Protein AF-A0A424Y1W7-F1 (afdb_monomer_lite)

Radius of gyration: 11.61 Å; chains: 1; bounding box: 25×32×29 Å

Secondary structure (DSSP, 8-state):
--PPP--TTSBHHHHHHHHHHTT-EEEEEE-S------GGGEEEEEEEEETTTTEEEEEEEE-

pLDDT: mean 79.83, std 13.91, range [42.81, 90.94]

Foldseek 3Di:
DPDPDDQAFHQPVVVVVVCVVVVFAEDEDEPDDDDPDDSRQKGFNDWDQDPVVRYIYTYIDGD

Sequence (63 aa):
MLMEPDVTGYPIDAAISILINHSYKYRITETASHRKTTYDRCRVVRQRYNNTDNVFELTVSYF

Structure (mmCIF, N/CA/C/O backbone):
data_AF-A0A424Y1W7-F1
#
_entry.id   AF-A0A424Y1W7-F1
#
loop_
_atom_site.group_PDB
_atom_site.id
_atom_site.type_symbol
_atom_site.label_atom_id
_atom_site.label_alt_id
_atom_site.label_comp_id
_atom_site.label_asym_id
_atom_site.label_entity_id
_atom_site.label_seq_id
_atom_site.pdbx_PDB_ins_code
_atom_site.Cartn_x
_atom_site.Cartn_y
_atom_site.Cartn_z
_atom_site.occupancy
_atom_site.B_iso_or_equiv
_ato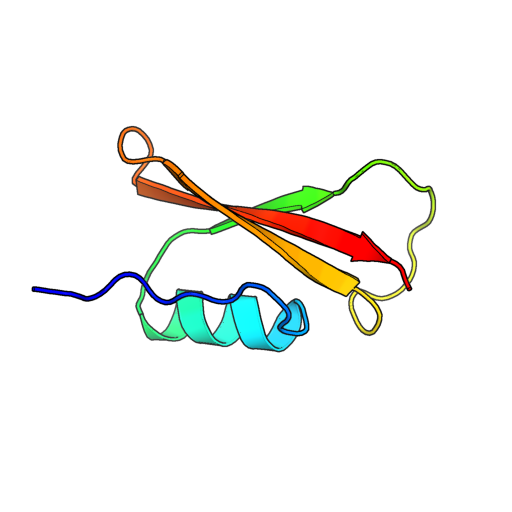m_site.auth_seq_id
_atom_site.auth_comp_id
_atom_site.auth_asym_id
_atom_site.auth_atom_id
_atom_site.pdbx_PDB_model_num
ATOM 1 N N . MET A 1 1 ? -9.804 -17.109 7.809 1.00 42.81 1 MET A N 1
ATOM 2 C CA . MET A 1 1 ? -8.710 -16.136 8.013 1.00 42.81 1 MET A CA 1
ATOM 3 C C . MET A 1 1 ? -8.555 -15.370 6.712 1.00 42.81 1 MET A C 1
ATOM 5 O O . MET A 1 1 ? -8.299 -16.010 5.702 1.00 42.81 1 MET A O 1
ATOM 9 N N . LEU A 1 2 ? -8.819 -14.061 6.699 1.00 55.44 2 LEU A N 1
ATOM 10 C CA . LEU A 1 2 ? -8.499 -13.219 5.542 1.00 55.44 2 LEU A CA 1
ATOM 11 C C . LEU A 1 2 ? -6.986 -13.012 5.566 1.00 55.44 2 LEU A C 1
ATOM 13 O O . LEU A 1 2 ? -6.463 -12.430 6.511 1.00 55.44 2 LEU A O 1
ATOM 17 N N . MET A 1 3 ? -6.293 -13.601 4.600 1.00 70.44 3 MET A N 1
ATOM 18 C CA . MET A 1 3 ? -4.851 -13.461 4.452 1.00 70.44 3 MET A CA 1
ATOM 19 C C . MET A 1 3 ? -4.577 -12.032 3.973 1.00 70.44 3 MET A C 1
ATOM 21 O O . MET A 1 3 ? -5.165 -11.605 2.979 1.00 70.44 3 MET A O 1
ATOM 25 N N . GLU A 1 4 ? -3.767 -11.275 4.713 1.00 77.88 4 GLU A N 1
ATOM 26 C CA . GLU A 1 4 ? -3.410 -9.906 4.333 1.00 77.88 4 GLU A CA 1
ATOM 27 C C . GLU A 1 4 ? -2.731 -9.929 2.951 1.00 77.88 4 GLU A C 1
ATOM 29 O O . GLU A 1 4 ? -1.779 -10.691 2.762 1.00 77.88 4 GLU A O 1
ATOM 34 N N . PRO A 1 5 ? -3.215 -9.153 1.963 1.00 82.31 5 PRO A N 1
ATOM 35 C CA . PRO A 1 5 ? -2.630 -9.160 0.629 1.00 82.31 5 PRO A CA 1
ATOM 36 C C . PRO A 1 5 ? -1.265 -8.472 0.660 1.00 82.31 5 PRO A C 1
ATOM 38 O O . PRO A 1 5 ? -1.195 -7.290 0.983 1.00 82.31 5 PRO A O 1
ATOM 41 N N . ASP A 1 6 ? -0.187 -9.177 0.314 1.00 87.56 6 ASP A N 1
ATOM 42 C CA . ASP A 1 6 ? 1.130 -8.557 0.128 1.00 87.56 6 ASP A CA 1
ATOM 43 C C . ASP A 1 6 ? 1.230 -7.957 -1.280 1.00 87.56 6 ASP A C 1
ATOM 45 O O . ASP A 1 6 ? 1.180 -8.663 -2.288 1.00 87.56 6 ASP A O 1
ATOM 49 N N . VAL A 1 7 ? 1.339 -6.631 -1.339 1.00 89.06 7 VAL A N 1
ATOM 50 C CA . VAL A 1 7 ? 1.456 -5.842 -2.572 1.00 89.06 7 VAL A CA 1
ATOM 51 C C . VAL A 1 7 ? 2.846 -5.219 -2.718 1.00 89.06 7 VAL A C 1
ATOM 53 O O . VAL A 1 7 ? 3.058 -4.332 -3.545 1.00 89.06 7 VAL A O 1
ATOM 56 N N . THR A 1 8 ? 3.825 -5.695 -1.946 1.00 90.31 8 THR 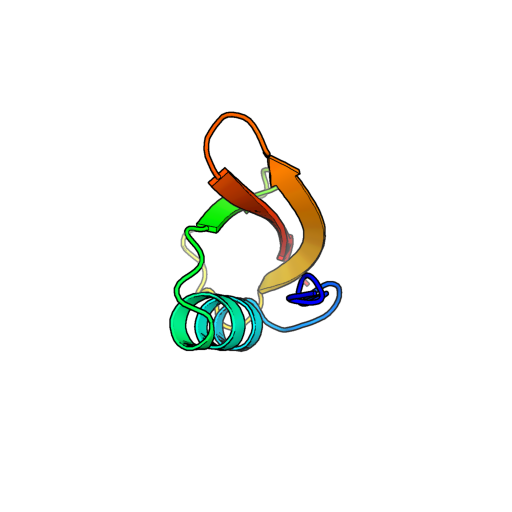A N 1
ATOM 57 C CA . THR A 1 8 ? 5.224 -5.276 -2.060 1.00 90.31 8 THR A CA 1
ATOM 58 C C . THR A 1 8 ? 5.788 -5.644 -3.441 1.00 90.31 8 THR A C 1
ATOM 60 O O . THR A 1 8 ? 5.619 -6.754 -3.934 1.00 90.31 8 THR A O 1
ATOM 63 N N . GLY A 1 9 ? 6.450 -4.695 -4.103 1.00 86.56 9 GLY A N 1
ATOM 64 C CA . GLY A 1 9 ? 7.016 -4.837 -5.449 1.00 86.56 9 GLY A CA 1
ATOM 65 C C . GLY A 1 9 ? 6.046 -4.530 -6.594 1.00 86.56 9 GLY A C 1
ATOM 66 O O . GLY A 1 9 ? 6.495 -4.330 -7.727 1.00 86.56 9 GLY A O 1
ATOM 67 N N . TYR A 1 10 ? 4.742 -4.433 -6.320 1.00 89.19 10 TYR A N 1
ATOM 68 C CA . TYR A 1 10 ? 3.744 -4.112 -7.336 1.00 89.19 10 TYR A CA 1
ATOM 69 C C . TYR A 1 10 ? 3.763 -2.620 -7.705 1.00 89.19 10 TYR A C 1
ATOM 71 O O . TYR A 1 10 ? 4.111 -1.770 -6.872 1.00 89.19 10 TYR A O 1
ATOM 79 N N . PRO A 1 11 ? 3.359 -2.273 -8.942 1.00 88.50 11 PRO A N 1
ATOM 80 C CA . PRO A 1 11 ? 2.970 -0.911 -9.286 1.00 88.50 11 PRO A CA 1
ATOM 81 C C . PRO A 1 11 ? 1.871 -0.415 -8.350 1.00 88.50 11 PRO A C 1
ATOM 83 O O . PRO A 1 11 ? 0.998 -1.188 -7.943 1.00 88.50 11 PRO A O 1
ATOM 86 N N . ILE A 1 12 ? 1.893 0.876 -8.033 1.00 86.19 12 ILE A N 1
ATOM 87 C CA . ILE A 1 12 ? 0.947 1.455 -7.078 1.00 86.19 12 ILE A CA 1
ATOM 88 C C . ILE A 1 12 ? -0.518 1.267 -7.506 1.00 86.19 12 ILE A C 1
ATOM 90 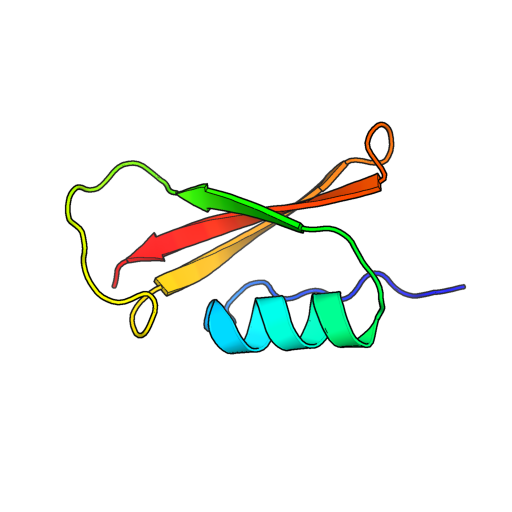O O . ILE A 1 12 ? -1.343 0.904 -6.673 1.00 86.19 12 ILE A O 1
ATOM 94 N N . ASP A 1 13 ? -0.838 1.400 -8.795 1.00 87.25 13 ASP A N 1
ATOM 95 C CA . ASP A 1 13 ? -2.192 1.185 -9.323 1.00 87.25 13 ASP A CA 1
ATOM 96 C C . ASP A 1 13 ? -2.695 -0.249 -9.103 1.00 87.25 13 ASP A C 1
ATOM 98 O O . ASP A 1 13 ? -3.843 -0.467 -8.699 1.00 87.25 13 ASP A O 1
ATOM 102 N N . ALA A 1 14 ? -1.821 -1.239 -9.306 1.00 89.69 14 ALA A N 1
ATOM 103 C CA . ALA A 1 14 ? -2.145 -2.642 -9.061 1.00 89.69 14 ALA A CA 1
ATOM 104 C C . ALA A 1 14 ? -2.332 -2.909 -7.559 1.00 89.69 14 ALA A C 1
ATOM 106 O O . ALA A 1 14 ? -3.306 -3.547 -7.160 1.00 89.69 14 ALA A O 1
ATOM 107 N N . ALA A 1 15 ? -1.442 -2.367 -6.723 1.00 89.19 15 ALA A N 1
ATOM 108 C CA . ALA A 1 15 ? -1.515 -2.471 -5.269 1.00 89.19 15 ALA A CA 1
ATOM 109 C C . ALA A 1 15 ? -2.823 -1.881 -4.711 1.00 89.19 15 ALA A C 1
ATOM 111 O O . ALA A 1 15 ? -3.516 -2.523 -3.922 1.00 89.19 15 ALA A O 1
ATOM 112 N N . ILE A 1 16 ? -3.198 -0.685 -5.170 1.00 88.19 16 ILE A N 1
ATOM 113 C CA . ILE A 1 16 ? -4.454 -0.022 -4.803 1.00 88.19 16 ILE A CA 1
ATOM 114 C C . ILE A 1 16 ? -5.654 -0.860 -5.246 1.00 88.19 16 ILE A C 1
ATOM 116 O O . ILE A 1 16 ? -6.567 -1.078 -4.453 1.00 88.19 16 ILE A O 1
ATOM 120 N N . SER A 1 17 ? -5.643 -1.369 -6.481 1.00 90.94 17 SER A N 1
ATOM 121 C CA . SER A 1 17 ? -6.739 -2.192 -7.007 1.00 90.94 17 SER A CA 1
ATOM 122 C C . SER A 1 17 ? -6.976 -3.442 -6.157 1.00 90.94 17 SER A C 1
ATOM 124 O O . SER A 1 17 ? -8.123 -3.773 -5.863 1.00 90.94 17 SER A O 1
ATOM 126 N N . ILE A 1 18 ? -5.905 -4.098 -5.697 1.00 90.62 18 ILE A N 1
ATOM 127 C CA . ILE A 1 18 ? -5.991 -5.251 -4.791 1.00 90.62 18 ILE A CA 1
ATOM 128 C C . ILE A 1 18 ? -6.616 -4.832 -3.454 1.00 90.62 18 ILE A C 1
ATOM 130 O O . ILE A 1 18 ? -7.568 -5.460 -2.996 1.00 90.62 18 ILE A O 1
ATOM 134 N N . LEU A 1 19 ? -6.140 -3.747 -2.841 1.00 88.69 19 LEU A N 1
ATOM 135 C CA . LEU A 1 19 ? -6.661 -3.294 -1.547 1.00 88.69 19 LEU A CA 1
ATOM 136 C C . LEU A 1 19 ? -8.139 -2.887 -1.626 1.00 88.69 19 LEU A C 1
ATOM 138 O O . LEU A 1 19 ? -8.922 -3.287 -0.765 1.00 88.69 19 LEU A O 1
ATOM 142 N N . ILE A 1 20 ? -8.543 -2.180 -2.686 1.00 89.25 20 ILE A N 1
ATOM 143 C CA . ILE A 1 20 ? -9.943 -1.806 -2.934 1.00 89.25 20 ILE A CA 1
ATOM 144 C C . ILE A 1 20 ? -10.811 -3.048 -3.156 1.00 89.25 20 ILE A C 1
ATOM 146 O O . ILE A 1 20 ? -11.883 -3.148 -2.560 1.00 89.25 20 ILE A O 1
ATOM 150 N N . ASN A 1 21 ? -10.352 -4.015 -3.959 1.00 90.69 21 ASN A N 1
ATOM 151 C CA . ASN A 1 21 ? -11.092 -5.254 -4.221 1.00 90.69 21 ASN A CA 1
ATOM 152 C C . ASN A 1 21 ? -11.356 -6.054 -2.934 1.00 90.69 21 ASN A C 1
ATOM 154 O O . ASN A 1 21 ? -12.399 -6.682 -2.780 1.00 90.69 21 ASN A O 1
ATOM 158 N N . HIS A 1 22 ? -10.430 -5.981 -1.980 1.00 86.69 22 HIS A N 1
ATOM 159 C CA . HIS A 1 22 ? -10.566 -6.595 -0.664 1.00 86.69 22 HIS A CA 1
ATOM 160 C C . HIS A 1 22 ? -11.239 -5.685 0.384 1.00 86.69 22 HIS A C 1
ATOM 162 O O . HIS A 1 22 ? -11.321 -6.058 1.552 1.00 86.69 22 HIS A O 1
ATOM 168 N N . SER A 1 23 ? -11.753 -4.513 -0.011 1.00 88.19 23 SER A N 1
ATOM 169 C CA . SER A 1 23 ? -12.383 -3.520 0.878 1.00 88.19 23 SER A CA 1
ATOM 170 C C . SER A 1 23 ? -11.478 -3.023 2.016 1.00 88.19 23 SER A C 1
ATOM 172 O O . SER A 1 23 ? -11.962 -2.610 3.073 1.00 88.19 23 SER A O 1
ATOM 174 N N . TYR A 1 24 ? -10.162 -3.033 1.806 1.00 88.62 24 TYR A N 1
ATOM 175 C CA . TYR A 1 24 ? -9.199 -2.494 2.756 1.00 88.62 24 TYR A CA 1
ATOM 176 C C . TYR A 1 24 ? -8.977 -1.000 2.543 1.00 88.62 24 TYR A C 1
ATOM 178 O O . TYR A 1 24 ? -8.873 -0.505 1.419 1.00 88.62 24 TYR A O 1
ATOM 186 N N . LYS A 1 25 ? -8.831 -0.272 3.652 1.00 89.94 25 LYS A N 1
ATOM 187 C CA . LYS A 1 25 ? -8.366 1.114 3.610 1.00 89.94 25 LYS A CA 1
ATOM 188 C C . LYS A 1 25 ? -6.861 1.138 3.389 1.00 89.94 25 LYS A C 1
ATOM 190 O O . LYS A 1 25 ? -6.133 0.300 3.920 1.00 89.94 25 LYS A O 1
ATOM 195 N N . TYR A 1 26 ? -6.392 2.137 2.656 1.00 88.75 26 TYR A N 1
ATOM 196 C CA . TYR A 1 26 ? -4.975 2.310 2.372 1.00 88.75 26 TYR A CA 1
ATOM 197 C C . TYR A 1 26 ? -4.549 3.769 2.520 1.00 88.75 26 TYR A C 1
ATOM 199 O O . TYR A 1 26 ? -5.345 4.697 2.366 1.00 88.75 26 TYR A O 1
ATOM 207 N N . ARG A 1 27 ? -3.272 3.962 2.833 1.00 88.81 27 ARG A N 1
ATOM 208 C CA . ARG A 1 27 ? -2.594 5.253 2.876 1.00 88.81 27 ARG A CA 1
ATOM 209 C C . ARG A 1 27 ? -1.267 5.107 2.151 1.00 88.81 27 ARG A C 1
ATOM 211 O O . ARG A 1 27 ? -0.502 4.191 2.432 1.00 88.81 27 ARG A O 1
ATOM 218 N N . ILE A 1 28 ? -1.003 6.015 1.224 1.00 85.25 28 ILE A N 1
ATOM 219 C CA . ILE A 1 28 ? 0.252 6.046 0.479 1.00 85.25 28 ILE A CA 1
ATOM 220 C C . ILE A 1 28 ? 1.198 6.991 1.213 1.00 85.25 28 ILE A C 1
ATOM 222 O O . ILE A 1 28 ? 0.856 8.145 1.465 1.00 85.25 28 ILE A O 1
ATOM 226 N N . THR A 1 29 ? 2.379 6.490 1.545 1.00 82.94 29 THR A N 1
ATOM 227 C CA . THR A 1 29 ? 3.468 7.243 2.155 1.00 82.94 29 THR A CA 1
ATOM 228 C C . THR A 1 29 ? 4.604 7.308 1.141 1.00 82.94 29 THR A C 1
ATOM 230 O O . THR A 1 29 ? 5.261 6.312 0.849 1.00 82.94 29 THR A O 1
ATOM 233 N N . GLU A 1 30 ? 4.828 8.474 0.550 1.00 75.44 30 GLU A N 1
ATOM 234 C CA . GLU A 1 30 ? 5.904 8.655 -0.425 1.00 75.44 30 GLU A CA 1
ATOM 235 C C . GLU A 1 30 ? 7.239 8.854 0.302 1.00 75.44 30 GLU A C 1
ATOM 237 O O . GLU A 1 30 ? 7.351 9.708 1.186 1.00 75.44 30 GLU A O 1
ATOM 242 N N . THR A 1 31 ? 8.284 8.107 -0.070 1.00 64.62 31 THR A N 1
ATOM 243 C CA . THR A 1 31 ? 9.646 8.508 0.306 1.00 64.62 31 THR A CA 1
ATOM 244 C C . THR A 1 31 ? 10.003 9.746 -0.498 1.00 64.62 31 THR A C 1
ATOM 246 O O . THR A 1 31 ? 10.040 9.695 -1.725 1.00 64.62 31 THR A O 1
ATOM 249 N N . ALA A 1 32 ? 10.213 10.863 0.198 1.00 52.06 32 ALA A N 1
ATOM 250 C CA . ALA A 1 32 ? 10.430 12.184 -0.374 1.00 52.06 32 ALA A CA 1
ATOM 251 C C . ALA A 1 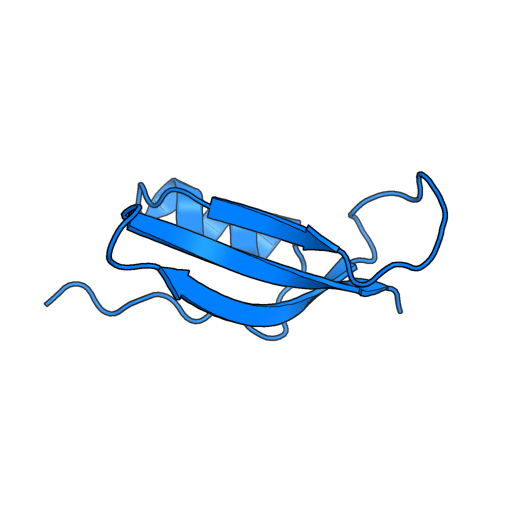32 ? 11.457 12.180 -1.527 1.00 52.06 32 ALA A C 1
ATOM 253 O O . ALA A 1 32 ? 12.668 12.2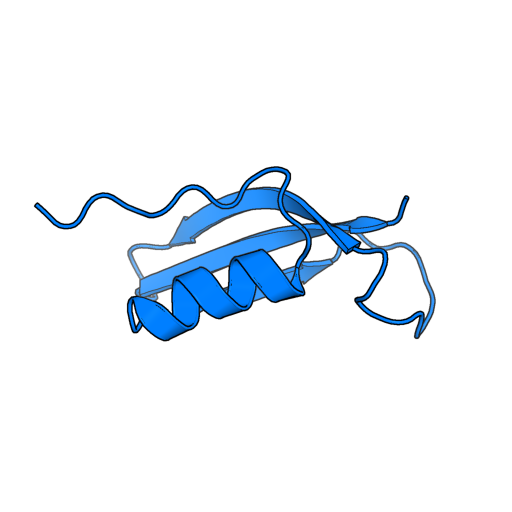15 -1.320 1.00 52.06 32 ALA A O 1
ATOM 254 N N . SER A 1 33 ? 10.962 12.190 -2.761 1.00 50.75 33 SER A N 1
ATOM 255 C CA . SER A 1 33 ? 11.696 12.677 -3.923 1.00 50.75 33 SER A CA 1
ATOM 256 C C . SER A 1 33 ? 10.719 13.372 -4.856 1.00 50.75 33 SER A C 1
ATOM 258 O O . SER A 1 33 ? 9.925 12.763 -5.561 1.00 50.75 33 SER A O 1
ATOM 260 N N . HIS A 1 34 ? 10.764 14.697 -4.752 1.00 50.88 34 HIS A N 1
ATOM 261 C CA . HIS A 1 34 ? 10.074 15.699 -5.546 1.00 50.88 34 HIS A CA 1
ATOM 262 C C . HIS A 1 34 ? 9.768 15.302 -6.997 1.00 50.88 34 HIS A C 1
ATOM 264 O O . HIS A 1 34 ? 10.664 15.274 -7.837 1.00 50.88 34 HIS A O 1
ATOM 270 N N . ARG A 1 35 ? 8.480 15.222 -7.326 1.00 48.66 35 ARG A N 1
ATOM 271 C CA . ARG A 1 35 ? 7.749 16.069 -8.292 1.00 48.66 35 ARG A CA 1
ATOM 272 C C . ARG A 1 35 ? 6.397 15.405 -8.542 1.00 48.66 35 ARG A C 1
ATOM 274 O O . ARG A 1 35 ? 6.260 14.203 -8.376 1.00 48.66 35 ARG A O 1
ATOM 281 N N . LYS A 1 36 ? 5.398 16.194 -8.943 1.00 51.03 36 LYS A N 1
ATOM 282 C CA . LYS A 1 36 ? 4.131 15.712 -9.514 1.00 51.03 36 LYS A CA 1
ATOM 283 C C . LYS A 1 36 ? 4.415 14.910 -10.794 1.00 51.03 36 LYS A C 1
ATOM 285 O O . LYS A 1 36 ? 4.238 15.418 -11.897 1.00 51.03 36 LYS A O 1
ATOM 290 N N . THR A 1 37 ? 4.930 13.704 -10.654 1.00 50.22 37 THR A N 1
ATOM 291 C CA . THR A 1 37 ? 5.219 12.786 -11.748 1.00 50.22 37 THR A CA 1
ATOM 292 C C . THR A 1 37 ? 4.315 11.589 -11.567 1.00 50.22 37 THR A C 1
ATOM 294 O O . THR A 1 37 ? 4.190 11.052 -10.474 1.00 50.22 37 THR A O 1
ATOM 297 N N . THR A 1 38 ? 3.612 11.273 -12.643 1.00 56.78 38 THR A N 1
ATOM 298 C CA . THR A 1 38 ? 2.555 10.277 -12.768 1.00 56.78 38 THR A CA 1
ATOM 299 C C . THR A 1 38 ? 2.847 9.017 -11.947 1.00 56.78 38 THR A C 1
ATOM 301 O O . THR A 1 38 ? 3.917 8.425 -12.096 1.00 56.78 38 THR A O 1
ATOM 304 N N . TYR A 1 39 ? 1.881 8.601 -11.117 1.00 61.41 39 TYR A N 1
ATOM 305 C CA . TYR A 1 39 ? 1.914 7.378 -10.296 1.00 61.41 39 TYR A CA 1
ATOM 306 C C . TYR A 1 39 ? 2.304 6.105 -11.078 1.00 61.41 39 TYR A C 1
ATOM 308 O O . TYR A 1 39 ? 2.779 5.142 -10.485 1.00 61.41 39 TYR A O 1
ATOM 316 N N . ASP A 1 40 ? 2.214 6.155 -12.409 1.00 61.34 40 ASP A N 1
ATOM 317 C CA . ASP A 1 40 ? 2.642 5.155 -13.393 1.00 61.34 40 ASP A CA 1
ATOM 318 C C . ASP A 1 40 ? 4.048 4.557 -13.169 1.00 61.34 40 ASP A C 1
ATOM 320 O O . ASP A 1 40 ? 4.309 3.419 -13.553 1.00 61.34 40 ASP A O 1
ATOM 324 N N . ARG A 1 41 ? 4.978 5.296 -12.542 1.00 70.56 41 ARG A N 1
ATOM 325 C CA . ARG A 1 41 ? 6.352 4.813 -12.263 1.00 70.56 41 ARG A CA 1
ATOM 326 C C . ARG A 1 41 ? 6.639 4.516 -10.792 1.00 70.56 41 ARG A C 1
ATOM 328 O O . ARG A 1 41 ? 7.783 4.239 -10.432 1.00 70.56 41 ARG A O 1
ATOM 335 N N . CYS A 1 42 ? 5.621 4.545 -9.939 1.00 80.75 42 CYS A N 1
ATOM 336 C CA . CYS A 1 42 ? 5.768 4.237 -8.523 1.00 80.75 42 CYS A CA 1
ATOM 337 C C . CYS A 1 42 ? 5.581 2.740 -8.277 1.00 80.75 42 CYS A C 1
ATOM 339 O O . CYS A 1 42 ? 4.591 2.140 -8.705 1.00 80.75 42 CYS A O 1
ATOM 341 N N . ARG A 1 43 ? 6.499 2.139 -7.517 1.00 86.44 43 ARG A N 1
ATOM 342 C CA . ARG A 1 43 ? 6.335 0.776 -6.996 1.00 86.44 43 ARG A CA 1
ATOM 343 C C . ARG A 1 43 ? 6.307 0.783 -5.479 1.00 86.44 43 ARG A C 1
ATOM 345 O O . ARG A 1 43 ? 7.006 1.573 -4.842 1.00 86.44 43 ARG A O 1
ATOM 352 N N . VAL A 1 44 ? 5.518 -0.120 -4.907 1.00 89.38 44 VAL A N 1
ATOM 353 C CA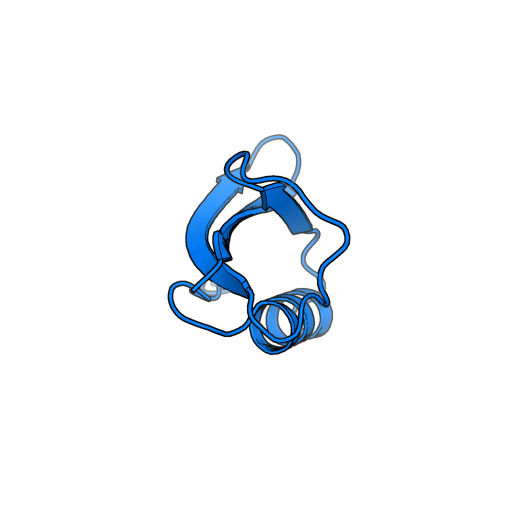 . VAL A 1 44 ? 5.485 -0.349 -3.462 1.00 89.38 44 VAL A CA 1
ATOM 354 C C . VAL A 1 44 ? 6.806 -0.988 -3.055 1.00 89.38 44 VAL A C 1
ATOM 356 O O . VAL A 1 44 ? 7.113 -2.107 -3.448 1.00 89.38 44 VAL A O 1
ATOM 359 N N . VAL A 1 45 ? 7.608 -0.278 -2.272 1.00 89.62 45 VAL A N 1
ATOM 360 C CA . VAL A 1 45 ? 8.874 -0.800 -1.729 1.00 89.62 45 VAL A CA 1
ATOM 361 C C . VAL A 1 45 ? 8.695 -1.397 -0.343 1.00 89.62 45 VAL A C 1
ATOM 363 O O . VAL A 1 45 ? 9.517 -2.195 0.100 1.00 89.62 45 VAL A O 1
ATOM 366 N N . ARG A 1 46 ? 7.625 -1.012 0.354 1.00 89.69 46 ARG A N 1
ATOM 367 C CA . ARG A 1 46 ? 7.290 -1.550 1.666 1.00 89.69 46 ARG A CA 1
ATOM 368 C C . ARG A 1 46 ? 5.802 -1.407 1.932 1.00 89.69 46 ARG A C 1
ATOM 370 O O . ARG A 1 46 ? 5.215 -0.377 1.622 1.00 89.69 46 ARG A O 1
ATOM 377 N N . GLN A 1 47 ? 5.230 -2.402 2.588 1.00 89.75 47 GLN A N 1
ATOM 378 C CA . GLN A 1 47 ? 3.868 -2.369 3.097 1.00 89.75 47 GLN A CA 1
ATOM 379 C C . GLN A 1 47 ? 3.869 -2.607 4.605 1.00 89.75 47 GLN A C 1
ATOM 381 O O . GLN A 1 47 ? 4.680 -3.371 5.135 1.00 89.75 47 GLN A O 1
ATOM 386 N N . ARG A 1 48 ? 2.954 -1.941 5.306 1.00 90.31 48 ARG A N 1
ATOM 387 C CA . ARG A 1 48 ? 2.684 -2.180 6.721 1.00 90.31 48 ARG A CA 1
ATOM 388 C C . ARG A 1 48 ? 1.193 -2.058 6.982 1.00 90.31 48 ARG A C 1
ATOM 390 O O . ARG A 1 48 ? 0.587 -1.070 6.594 1.00 90.31 48 ARG A O 1
ATOM 397 N N . TYR A 1 49 ? 0.612 -3.021 7.682 1.00 88.50 49 TYR A N 1
ATOM 398 C CA . TYR A 1 49 ? -0.756 -2.895 8.166 1.00 88.50 49 TYR A CA 1
ATOM 399 C C . TYR A 1 49 ? -0.777 -2.266 9.562 1.00 88.50 49 TYR A C 1
ATOM 401 O O . TYR A 1 49 ? -0.104 -2.734 10.486 1.00 88.50 49 TYR A O 1
ATOM 409 N N . ASN A 1 50 ? -1.528 -1.178 9.713 1.00 87.69 50 ASN A N 1
ATOM 410 C CA . ASN A 1 50 ? -1.795 -0.554 10.999 1.00 87.69 50 ASN A CA 1
ATOM 411 C C . ASN A 1 50 ? -3.129 -1.087 11.544 1.00 87.69 50 ASN A C 1
ATOM 413 O O . ASN A 1 50 ? -4.201 -0.690 11.089 1.00 87.69 50 ASN A O 1
ATOM 417 N N . ASN A 1 51 ? -3.045 -1.975 12.540 1.00 83.62 51 ASN A N 1
ATOM 418 C CA . ASN A 1 51 ? -4.205 -2.584 13.197 1.00 83.62 51 ASN A CA 1
ATOM 419 C C . ASN A 1 51 ? -5.076 -1.573 13.964 1.00 83.62 51 ASN A C 1
ATOM 421 O O . ASN A 1 51 ? -6.269 -1.811 14.124 1.00 83.62 51 ASN A O 1
ATOM 425 N N . THR A 1 52 ? -4.505 -0.458 14.428 1.00 84.81 52 THR A N 1
ATOM 426 C CA . THR A 1 52 ? -5.227 0.558 15.209 1.00 84.81 52 THR A CA 1
ATOM 427 C C . THR A 1 52 ? -6.203 1.339 14.334 1.00 84.81 52 THR A C 1
ATOM 429 O O . THR A 1 52 ? -7.356 1.534 14.706 1.00 84.81 52 THR A O 1
ATOM 432 N N . ASP A 1 53 ? -5.751 1.749 13.149 1.00 83.50 53 ASP A N 1
ATOM 433 C CA . ASP A 1 53 ? -6.554 2.515 12.191 1.00 83.50 53 ASP A CA 1
ATOM 434 C C . ASP A 1 53 ? -7.242 1.624 11.141 1.00 83.50 53 ASP A C 1
ATOM 436 O O . ASP A 1 53 ? -8.104 2.102 10.400 1.00 83.50 53 ASP A O 1
ATOM 440 N N . ASN A 1 54 ? -6.888 0.331 11.090 1.00 85.94 54 ASN A N 1
ATOM 441 C CA . ASN A 1 54 ? -7.313 -0.635 10.073 1.00 85.94 54 ASN A CA 1
ATOM 442 C C . ASN A 1 54 ? -7.000 -0.114 8.654 1.00 85.94 54 ASN A C 1
ATOM 444 O O . ASN A 1 54 ? -7.883 0.066 7.812 1.00 85.94 54 ASN A O 1
ATOM 448 N N . VAL A 1 55 ? -5.725 0.226 8.429 1.00 88.94 55 VAL A N 1
ATOM 449 C CA . VAL A 1 55 ? -5.221 0.837 7.187 1.00 88.94 55 VAL A CA 1
ATOM 450 C C . VAL A 1 55 ? -3.904 0.186 6.771 1.00 88.94 55 VAL A C 1
ATOM 452 O O . VAL A 1 55 ? -3.000 0.024 7.589 1.00 88.94 55 VAL A O 1
ATOM 455 N N . PHE A 1 56 ? -3.759 -0.115 5.480 1.00 90.12 56 PHE A N 1
ATOM 456 C CA . PHE A 1 56 ? -2.476 -0.462 4.870 1.00 90.12 56 PHE A CA 1
ATOM 457 C C . PHE A 1 56 ? -1.680 0.789 4.505 1.00 90.12 56 PHE A C 1
ATOM 459 O O . PHE A 1 56 ? -2.070 1.565 3.636 1.00 90.12 56 PHE A O 1
ATOM 466 N N . GLU A 1 57 ? -0.539 0.971 5.153 1.00 90.88 57 GLU A N 1
ATOM 467 C CA . GLU A 1 57 ? 0.449 1.988 4.823 1.00 90.88 57 GLU A CA 1
ATOM 468 C C . GLU A 1 57 ? 1.394 1.446 3.745 1.00 90.88 57 GLU A C 1
ATOM 470 O O . GLU A 1 57 ? 2.189 0.530 3.984 1.00 90.88 57 GLU A O 1
ATOM 475 N N . LEU A 1 58 ? 1.300 2.012 2.545 1.00 89.31 58 LEU A N 1
ATOM 476 C CA . LEU A 1 58 ? 2.131 1.661 1.400 1.00 89.31 58 LEU A CA 1
ATOM 477 C C . LEU A 1 58 ? 3.240 2.691 1.244 1.00 89.31 58 LEU A C 1
ATOM 479 O O . LEU A 1 58 ? 2.980 3.848 0.926 1.00 89.31 58 LEU A O 1
ATOM 483 N N . THR A 1 59 ? 4.483 2.267 1.433 1.00 89.12 59 THR A N 1
ATOM 484 C CA . THR A 1 59 ? 5.651 3.074 1.091 1.00 89.12 59 THR A CA 1
ATOM 485 C C . THR A 1 59 ? 6.002 2.850 -0.368 1.00 89.12 59 THR A C 1
ATOM 487 O O . THR A 1 59 ? 6.247 1.711 -0.775 1.00 89.12 59 THR A O 1
ATOM 490 N N . VAL A 1 60 ? 6.055 3.925 -1.148 1.00 86.56 60 VAL A N 1
ATOM 491 C CA . VAL A 1 60 ? 6.367 3.858 -2.580 1.00 86.56 60 VAL A CA 1
ATOM 492 C C . VAL A 1 60 ? 7.656 4.598 -2.907 1.00 86.56 60 VAL A C 1
ATOM 494 O O . VAL A 1 60 ? 7.944 5.639 -2.317 1.00 86.56 60 VAL A O 1
ATOM 497 N N . SER A 1 61 ? 8.410 4.049 -3.860 1.00 82.62 61 SER A N 1
ATOM 498 C CA . SER A 1 61 ? 9.599 4.680 -4.433 1.00 82.62 61 SER A CA 1
ATOM 499 C C . SER A 1 61 ? 9.456 4.814 -5.942 1.00 82.62 61 SER A C 1
ATOM 501 O O . SER A 1 61 ? 8.856 3.962 -6.607 1.00 82.62 61 SER A O 1
ATOM 503 N N . TYR A 1 62 ? 10.048 5.886 -6.457 1.00 75.12 62 TYR A N 1
ATOM 504 C CA . TYR A 1 62 ? 10.206 6.148 -7.880 1.00 75.12 62 TYR A CA 1
ATOM 505 C C . TYR A 1 62 ? 11.408 5.371 -8.422 1.00 75.12 62 TYR A C 1
ATOM 507 O O . TYR A 1 62 ? 12.405 5.204 -7.711 1.00 75.12 62 TYR A O 1
ATOM 515 N N . PHE A 1 63 ? 11.300 4.923 -9.671 1.00 62.78 63 PHE A N 1
ATOM 516 C CA . PHE A 1 63 ? 12.367 4.286 -10.443 1.00 62.78 63 PHE A CA 1
ATOM 517 C C . PHE A 1 63 ? 12.476 4.930 -11.829 1.00 62.78 63 PHE A C 1
ATOM 519 O O . PHE A 1 63 ? 11.434 5.383 -12.367 1.00 62.78 63 PHE A O 1
#